Protein AF-A0A970DQZ9-F1 (afdb_monomer)

Mean predicted aligned error: 5.47 Å

Solvent-accessible surface area (backbone atoms only — not comparable to full-atom values): 7484 Å² total; per-residue (Å²): 135,88,79,75,85,84,70,97,67,66,67,92,77,39,54,77,75,46,79,58,97,60,31,39,32,28,44,76,56,88,56,33,24,37,37,43,37,78,41,47,66,62,34,51,56,51,50,51,51,47,63,50,40,65,92,44,84,49,47,68,54,78,77,46,74,56,71,38,34,38,34,27,47,38,83,67,53,44,36,38,50,65,46,53,74,76,41,80,90,42,70,71,57,50,53,44,52,52,51,47,53,52,50,41,56,74,45,62,52,90,71,79,83,68,56,48,76,75,32,26,38,29,89,87,70,47,63,57

pLDDT: mean 87.39, std 13.72, range [26.08, 96.12]

Secondary structure (DSSP, 8-state):
----------GGGS-EEEE-SSEEEEE-SSSEEEEEES-HHHHHHHHHHHHHTTT-TTSPPEEEEETTEEEEE---EEEHHHHHTTS---HHHHHHHHHHHHHHHHTT-S-----GGG-EEETTS-B-

Foldseek 3Di:
DDPDPPDPDPQVPFDWPDDDPFFTWTDPDQWKIKTFGPAQVVQVVVVVLQVLLPPPPLDWAWDDGDSGMTMTTDAAFDQQVVVVVPDPDDPVNVVLLVVSLVSCVNSPPPDSVPDSRVWGQHPVRHID

Structure (mmCIF, N/CA/C/O backbone):
data_AF-A0A970DQZ9-F1
#
_entry.id   AF-A0A970DQZ9-F1
#
loop_
_atom_site.group_PDB
_atom_site.id
_atom_site.type_symbol
_atom_site.label_atom_id
_atom_site.label_alt_id
_atom_site.label_comp_id
_atom_site.label_asym_id
_atom_site.label_entity_id
_atom_site.label_seq_id
_atom_site.pdbx_PDB_ins_code
_atom_site.Cartn_x
_atom_site.Cartn_y
_atom_site.Cartn_z
_atom_site.occupancy
_atom_site.B_iso_or_equiv
_atom_site.auth_seq_id
_atom_site.auth_comp_id
_atom_site.auth_asym_id
_atom_site.auth_atom_id
_atom_site.pdbx_PDB_model_num
ATOM 1 N N . MET A 1 1 ? 27.055 -10.893 0.285 1.00 30.59 1 MET A N 1
ATOM 2 C CA . MET A 1 1 ? 26.459 -9.967 -0.701 1.00 30.59 1 MET A CA 1
ATOM 3 C C . MET A 1 1 ? 25.494 -10.775 -1.555 1.00 30.59 1 MET A C 1
ATOM 5 O O . MET A 1 1 ? 25.922 -11.435 -2.490 1.00 30.59 1 MET A O 1
ATOM 9 N N . ILE A 1 2 ? 24.229 -10.863 -1.138 1.00 26.08 2 ILE A N 1
ATOM 10 C CA . ILE A 1 2 ? 23.233 -11.701 -1.816 1.00 26.08 2 ILE A CA 1
ATOM 11 C C . ILE A 1 2 ? 22.656 -10.872 -2.962 1.00 26.08 2 ILE A C 1
ATOM 13 O O . ILE A 1 2 ? 21.741 -10.078 -2.768 1.00 26.08 2 ILE A O 1
ATOM 17 N N . ILE A 1 3 ? 23.228 -11.026 -4.153 1.00 27.88 3 ILE A N 1
ATOM 18 C CA . ILE A 1 3 ? 22.581 -10.586 -5.387 1.00 27.88 3 ILE A CA 1
ATOM 19 C C . ILE A 1 3 ? 21.567 -11.682 -5.715 1.00 27.88 3 ILE A C 1
ATOM 21 O O . ILE A 1 3 ? 21.904 -12.697 -6.321 1.00 27.88 3 ILE A O 1
ATOM 25 N N . ILE A 1 4 ? 20.340 -11.527 -5.213 1.00 41.00 4 ILE A N 1
ATOM 26 C CA . ILE A 1 4 ? 19.217 -12.365 -5.636 1.00 41.00 4 ILE A CA 1
ATOM 27 C C . ILE A 1 4 ? 19.025 -12.086 -7.129 1.00 41.00 4 ILE A C 1
ATOM 29 O O . ILE A 1 4 ? 18.978 -10.935 -7.551 1.00 41.00 4 ILE A O 1
ATOM 33 N N . ASN A 1 5 ? 18.971 -13.139 -7.934 1.00 41.00 5 ASN A N 1
ATOM 34 C CA . ASN A 1 5 ? 18.615 -13.094 -9.346 1.00 41.00 5 ASN A CA 1
ATOM 35 C C . ASN A 1 5 ? 17.086 -12.901 -9.411 1.00 41.00 5 ASN A C 1
ATOM 37 O O . ASN A 1 5 ? 16.331 -13.819 -9.099 1.00 41.00 5 ASN A O 1
ATOM 41 N N . ILE A 1 6 ? 16.611 -11.688 -9.693 1.00 50.47 6 ILE A N 1
ATOM 42 C CA . ILE A 1 6 ? 15.198 -11.279 -9.549 1.00 50.47 6 ILE A CA 1
ATOM 43 C C . ILE A 1 6 ? 14.720 -10.975 -10.979 1.00 50.47 6 ILE A C 1
ATOM 45 O O . ILE A 1 6 ? 15.122 -9.979 -11.564 1.00 50.47 6 ILE A O 1
ATOM 49 N N . THR A 1 7 ? 13.939 -11.794 -11.678 1.00 56.97 7 THR A N 1
ATOM 50 C CA . THR A 1 7 ? 12.834 -12.646 -11.247 1.00 56.97 7 THR A CA 1
ATOM 51 C C . THR A 1 7 ? 12.602 -13.711 -12.326 1.00 56.97 7 THR A C 1
ATOM 53 O O . THR A 1 7 ? 12.331 -13.373 -13.473 1.00 56.97 7 THR A O 1
ATOM 56 N N . GLY A 1 8 ? 12.643 -15.000 -11.995 1.00 65.69 8 GLY A N 1
ATOM 57 C CA . GLY A 1 8 ? 12.099 -16.055 -12.868 1.00 65.69 8 GLY A CA 1
ATOM 58 C C . GLY A 1 8 ? 10.561 -16.056 -12.902 1.00 65.69 8 GLY A C 1
ATOM 59 O O . GLY A 1 8 ? 9.957 -17.120 -12.951 1.00 65.69 8 GLY A O 1
ATOM 60 N N . LEU A 1 9 ? 9.923 -14.886 -12.760 1.00 76.19 9 LEU A N 1
ATOM 61 C CA . 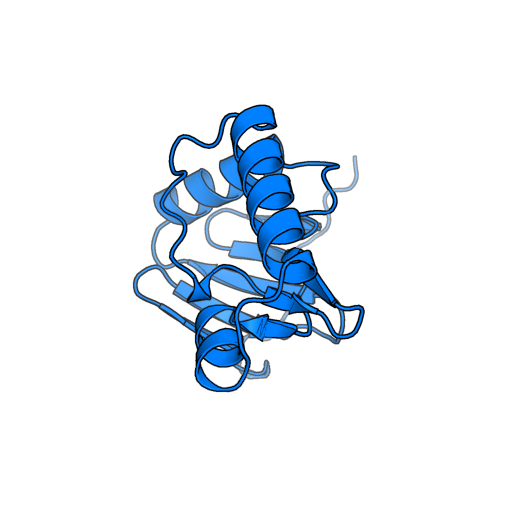LEU A 1 9 ? 8.476 -14.742 -12.611 1.00 76.19 9 LEU A CA 1
ATOM 62 C C . LEU A 1 9 ? 7.825 -14.510 -13.973 1.00 76.19 9 LEU A C 1
ATOM 64 O O . LEU A 1 9 ? 8.069 -13.503 -14.638 1.00 76.19 9 LEU A O 1
ATOM 68 N N . GLU A 1 10 ? 6.916 -15.402 -14.350 1.00 84.06 10 GLU A N 1
ATOM 69 C CA . GLU A 1 10 ? 6.052 -15.206 -15.510 1.00 84.06 10 GLU A CA 1
ATOM 70 C C . GLU A 1 10 ? 4.864 -14.309 -15.140 1.00 84.06 10 GLU A C 1
ATOM 72 O O . GLU A 1 10 ? 3.783 -14.780 -14.794 1.00 84.06 10 GLU A O 1
ATOM 77 N N . ILE A 1 11 ? 5.064 -12.988 -15.221 1.00 83.62 11 ILE A N 1
ATOM 78 C CA . ILE A 1 11 ? 4.061 -11.972 -14.843 1.00 83.62 11 ILE A CA 1
ATOM 79 C C . ILE A 1 11 ? 2.707 -12.176 -15.543 1.00 83.62 11 ILE A C 1
ATOM 81 O O . ILE A 1 11 ? 1.667 -11.870 -14.969 1.00 83.62 11 ILE A O 1
ATOM 85 N N . SER A 1 12 ? 2.697 -12.721 -16.764 1.00 82.12 12 SER A N 1
ATOM 86 C CA . SER A 1 12 ? 1.475 -13.017 -17.525 1.00 82.12 12 SER A CA 1
ATOM 87 C C . SER A 1 12 ? 0.567 -14.066 -16.876 1.00 82.12 12 SER A C 1
ATOM 89 O O . SER A 1 12 ? -0.610 -14.124 -17.224 1.00 82.12 12 SER A O 1
ATOM 91 N N . LYS A 1 13 ? 1.088 -14.879 -15.949 1.00 89.12 13 LYS A N 1
ATOM 92 C CA . LYS A 1 13 ? 0.330 -15.896 -15.205 1.00 89.12 13 LYS A CA 1
ATOM 93 C C . LYS A 1 13 ? -0.122 -15.425 -13.821 1.00 89.12 13 LYS A C 1
ATOM 95 O O . LYS A 1 13 ? -0.795 -16.177 -13.123 1.00 89.12 13 LYS A O 1
ATOM 100 N N . LEU A 1 14 ? 0.260 -14.216 -13.409 1.00 92.12 14 LEU A N 1
ATOM 101 C CA . LEU A 1 14 ? -0.059 -13.687 -12.087 1.00 92.12 14 LEU A CA 1
ATOM 102 C C . LEU A 1 14 ? -1.411 -12.966 -12.073 1.00 92.12 14 LEU A C 1
ATOM 104 O O . LEU A 1 14 ? -1.804 -12.309 -13.039 1.00 92.12 14 LEU A O 1
ATOM 108 N N . GLU A 1 15 ? -2.099 -13.042 -10.936 1.00 94.75 15 GLU A N 1
ATOM 109 C CA . GLU A 1 15 ? -3.350 -12.322 -10.697 1.00 94.75 15 GLU A CA 1
ATOM 110 C C . GLU A 1 15 ? -3.099 -10.807 -10.691 1.00 94.75 15 GLU A C 1
ATOM 112 O O . GLU A 1 15 ? -2.252 -10.309 -9.947 1.00 94.75 15 GLU A O 1
ATOM 117 N N . LEU A 1 16 ? -3.850 -10.054 -11.498 1.00 94.88 16 LEU A N 1
ATOM 118 C CA . LEU A 1 16 ? -3.819 -8.594 -11.475 1.00 94.88 16 LEU A CA 1
ATOM 119 C C . LEU A 1 16 ? -4.624 -8.073 -10.278 1.00 94.88 16 LEU A C 1
ATOM 121 O O . LEU A 1 16 ? -5.843 -8.196 -10.253 1.00 94.88 16 LEU A O 1
ATOM 125 N N . LEU A 1 17 ? -3.949 -7.408 -9.342 1.00 92.69 17 LEU A N 1
ATOM 126 C CA . LEU A 1 17 ? -4.578 -6.785 -8.173 1.00 92.69 17 LEU A CA 1
ATOM 127 C C . LEU A 1 17 ? -5.034 -5.355 -8.443 1.00 92.69 17 LEU A C 1
ATOM 129 O O . LEU A 1 17 ? -6.019 -4.891 -7.881 1.00 92.69 17 LEU A O 1
ATOM 133 N N . GLY A 1 18 ? -4.312 -4.633 -9.300 1.00 89.94 18 GLY A N 1
ATOM 134 C CA . GLY A 1 18 ? -4.631 -3.238 -9.566 1.00 89.94 18 GLY A CA 1
ATOM 135 C C . GLY A 1 18 ? -3.897 -2.661 -10.764 1.00 89.94 18 GLY A C 1
ATOM 136 O O . GLY A 1 18 ? -2.785 -3.064 -11.114 1.00 89.94 18 GLY A O 1
ATOM 137 N N . LYS A 1 19 ? -4.519 -1.668 -11.397 1.00 92.12 19 LYS A N 1
ATOM 138 C CA . LYS A 1 19 ? -3.965 -0.934 -12.536 1.00 92.12 19 LYS A CA 1
ATOM 139 C C . LYS A 1 19 ? -4.134 0.559 -12.293 1.00 92.12 19 LYS A C 1
ATOM 141 O O . LYS A 1 19 ? -5.248 1.033 -12.123 1.00 92.12 19 LYS A O 1
ATOM 146 N N . GLY A 1 20 ? -3.027 1.294 -12.337 1.00 83.12 20 GLY A N 1
ATOM 147 C CA . GLY A 1 20 ? -3.005 2.741 -12.142 1.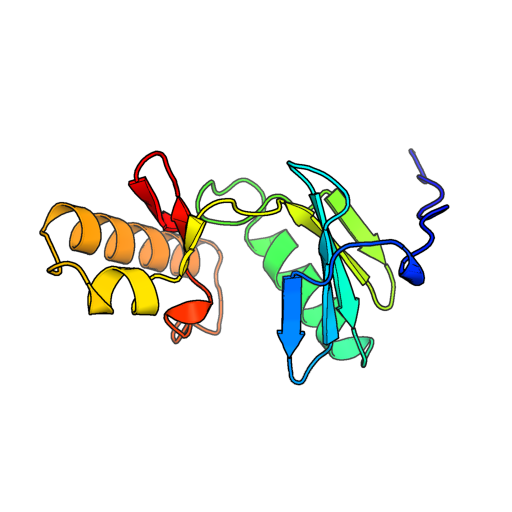00 83.12 20 GLY A CA 1
ATOM 148 C C . GLY A 1 20 ? -2.321 3.492 -13.282 1.00 83.12 20 GLY A C 1
ATOM 149 O O . GLY A 1 20 ? -1.867 2.922 -14.283 1.00 83.12 20 GLY A O 1
ATOM 150 N N . SER A 1 21 ? -2.203 4.808 -13.111 1.00 87.69 21 SER A N 1
ATOM 151 C CA . SER A 1 21 ? -1.511 5.687 -14.060 1.00 87.69 21 SER A CA 1
ATOM 152 C C . SER A 1 21 ? -0.037 5.295 -14.233 1.00 87.69 21 SER A C 1
ATOM 154 O O . SER A 1 21 ? 0.456 5.252 -15.363 1.00 87.69 21 SER A O 1
ATOM 156 N N . GLN A 1 22 ? 0.634 4.918 -13.140 1.00 90.06 22 GLN A N 1
ATOM 157 C CA . GLN A 1 22 ? 2.074 4.639 -13.093 1.00 90.06 22 GLN A CA 1
ATOM 158 C C . GLN A 1 22 ? 2.462 3.184 -13.379 1.00 90.06 22 GLN A C 1
ATOM 160 O O . GLN A 1 22 ? 3.636 2.918 -13.629 1.00 90.06 22 GLN A O 1
ATOM 165 N N . GLY A 1 23 ? 1.520 2.238 -13.372 1.00 92.62 23 GLY A N 1
ATOM 166 C CA . GLY A 1 23 ? 1.874 0.824 -13.449 1.00 92.62 23 GLY A CA 1
ATOM 167 C C . GLY A 1 23 ? 0.728 -0.140 -13.175 1.00 92.62 23 GLY A C 1
ATOM 168 O O . GLY A 1 23 ? -0.444 0.244 -13.168 1.00 92.62 23 GLY A O 1
ATOM 169 N N . ARG A 1 24 ? 1.088 -1.405 -12.965 1.00 95.50 24 ARG A N 1
ATOM 170 C CA . ARG A 1 24 ? 0.185 -2.503 -12.593 1.00 95.50 24 ARG A CA 1
ATOM 171 C C . ARG A 1 24 ? 0.761 -3.261 -11.405 1.00 95.50 24 ARG A C 1
ATOM 173 O O . ARG A 1 24 ? 1.979 -3.357 -11.297 1.00 95.50 24 ARG A O 1
ATOM 180 N N . VAL A 1 25 ? -0.102 -3.785 -10.546 1.00 95.06 25 VAL A N 1
ATOM 181 C CA . VAL A 1 25 ? 0.263 -4.593 -9.380 1.00 95.06 25 VAL A CA 1
ATOM 182 C C . VAL A 1 25 ? -0.277 -6.000 -9.579 1.00 95.06 25 VAL A C 1
ATOM 184 O O . VAL A 1 25 ? -1.458 -6.154 -9.883 1.00 95.06 25 VAL A O 1
ATOM 187 N N . TYR A 1 26 ? 0.576 -7.001 -9.395 1.00 95.69 26 TYR A N 1
ATOM 188 C CA . TYR A 1 26 ? 0.228 -8.412 -9.514 1.00 95.69 26 TYR A CA 1
ATOM 189 C C . TYR A 1 26 ? 0.539 -9.156 -8.220 1.00 95.69 26 TYR A C 1
ATOM 191 O O . TYR A 1 26 ? 1.525 -8.841 -7.548 1.00 95.69 26 TYR A O 1
ATOM 199 N N . ARG A 1 27 ? -0.277 -10.151 -7.880 1.00 95.38 27 ARG A N 1
ATOM 200 C CA . ARG A 1 27 ? -0.025 -11.038 -6.744 1.00 95.38 27 ARG A CA 1
ATOM 201 C C . ARG A 1 27 ? 1.061 -12.045 -7.104 1.00 95.38 27 ARG A C 1
ATOM 203 O O . ARG A 1 27 ? 0.978 -12.666 -8.156 1.00 95.38 27 ARG A O 1
ATOM 210 N N . ILE A 1 28 ? 2.059 -12.208 -6.239 1.00 94.81 28 ILE A N 1
ATOM 211 C CA . ILE A 1 28 ? 3.027 -13.310 -6.342 1.00 94.81 28 ILE A CA 1
ATOM 212 C C . ILE A 1 28 ? 2.518 -14.493 -5.513 1.00 94.81 28 ILE A C 1
ATOM 214 O O . ILE A 1 28 ? 2.466 -15.612 -6.010 1.00 94.81 28 ILE A O 1
ATOM 218 N N . ASP A 1 29 ? 2.122 -14.229 -4.266 1.00 93.56 29 ASP A N 1
ATOM 219 C CA . ASP A 1 29 ? 1.574 -15.199 -3.311 1.00 93.56 29 ASP A CA 1
ATOM 220 C C . ASP A 1 29 ? 0.726 -14.479 -2.233 1.00 93.56 29 ASP A C 1
ATOM 222 O O . ASP A 1 29 ? 0.277 -13.346 -2.439 1.00 93.56 29 ASP A O 1
ATOM 226 N N . SER A 1 30 ? 0.451 -15.137 -1.102 1.00 92.06 30 SER A N 1
ATOM 227 C CA . SER A 1 30 ? -0.348 -14.586 0.003 1.00 92.06 30 SER A CA 1
ATOM 228 C C . SER A 1 30 ? 0.298 -13.394 0.714 1.00 92.06 30 SER A C 1
ATOM 230 O O . SER A 1 30 ? -0.423 -12.598 1.317 1.00 92.06 30 SER A O 1
ATOM 232 N N . GLU A 1 31 ? 1.623 -13.263 0.644 1.00 93.44 31 GLU A N 1
ATOM 233 C CA . GLU A 1 31 ? 2.401 -12.257 1.375 1.00 93.44 31 GLU A CA 1
ATOM 234 C C . GLU A 1 31 ? 3.007 -11.202 0.453 1.00 93.44 31 GLU A C 1
ATOM 236 O O . GLU A 1 31 ? 3.296 -10.093 0.893 1.00 93.44 31 GLU A O 1
ATOM 241 N N . ARG A 1 32 ? 3.216 -11.511 -0.830 1.00 95.62 32 ARG A N 1
ATOM 242 C CA . ARG A 1 32 ? 4.011 -10.681 -1.741 1.00 95.62 32 ARG A CA 1
ATOM 243 C C . ARG A 1 32 ? 3.235 -10.278 -2.981 1.00 95.62 32 ARG A C 1
ATOM 245 O O . ARG A 1 32 ? 2.556 -11.081 -3.624 1.00 95.62 32 ARG A O 1
ATOM 252 N N . CYS A 1 33 ? 3.415 -9.026 -3.381 1.00 96.12 33 CYS A N 1
ATOM 253 C CA . CYS A 1 33 ? 2.974 -8.521 -4.673 1.00 96.12 33 CYS A CA 1
ATOM 254 C C . CYS A 1 33 ? 4.119 -7.810 -5.398 1.00 96.12 33 CYS A C 1
ATOM 256 O O . CYS A 1 33 ? 5.074 -7.325 -4.786 1.00 96.12 33 CYS A O 1
ATOM 258 N N . ILE A 1 34 ? 4.019 -7.753 -6.724 1.00 95.38 34 ILE A N 1
ATOM 259 C CA . ILE A 1 34 ? 4.943 -7.024 -7.589 1.00 95.38 34 ILE A CA 1
ATOM 260 C C . ILE A 1 34 ? 4.217 -5.878 -8.278 1.00 95.38 34 ILE A C 1
ATOM 262 O O . ILE A 1 34 ? 3.216 -6.077 -8.966 1.00 95.38 34 ILE A O 1
ATOM 266 N N . LYS A 1 35 ? 4.745 -4.664 -8.136 1.00 95.25 35 LYS A N 1
ATOM 267 C CA . LYS A 1 35 ? 4.327 -3.509 -8.928 1.00 95.25 35 LYS A CA 1
ATOM 268 C C . LYS A 1 35 ? 5.293 -3.325 -10.087 1.00 95.25 35 LYS A C 1
ATOM 270 O O . LYS A 1 35 ? 6.477 -3.111 -9.862 1.00 95.25 35 LYS A O 1
ATOM 275 N N . ILE A 1 36 ? 4.777 -3.382 -11.311 1.00 95.50 36 ILE A N 1
ATOM 276 C CA . ILE A 1 36 ? 5.510 -3.090 -12.546 1.00 95.50 36 ILE A CA 1
ATOM 277 C C . ILE A 1 36 ? 5.185 -1.664 -12.984 1.00 95.50 36 ILE A C 1
ATOM 279 O O . ILE A 1 36 ? 4.019 -1.321 -13.215 1.00 95.50 36 ILE A O 1
ATOM 283 N N . PHE A 1 37 ? 6.216 -0.838 -13.118 1.00 95.12 37 PHE A N 1
ATOM 284 C CA . PHE A 1 37 ? 6.112 0.582 -13.426 1.00 95.12 37 PHE A CA 1
ATOM 285 C C . PHE A 1 37 ? 6.284 0.851 -14.920 1.00 95.12 37 PHE A C 1
ATOM 287 O O . PHE A 1 37 ? 7.052 0.189 -15.611 1.00 95.12 37 PHE A O 1
ATOM 294 N N . LYS A 1 38 ? 5.595 1.881 -15.417 1.00 94.50 38 LYS A N 1
ATOM 295 C CA . LYS A 1 38 ? 5.777 2.391 -16.787 1.00 94.50 38 LYS A CA 1
ATOM 296 C C . LYS A 1 38 ? 7.016 3.279 -16.928 1.00 94.50 38 LYS A C 1
ATOM 298 O O . LYS A 1 38 ? 7.505 3.458 -18.037 1.00 94.50 38 LYS A O 1
A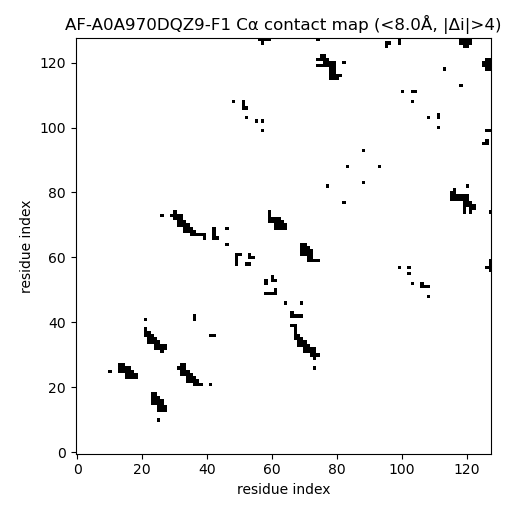TOM 303 N N . LYS A 1 39 ? 7.461 3.907 -15.833 1.00 95.31 39 LYS A N 1
ATOM 304 C CA . LYS A 1 39 ? 8.568 4.874 -15.807 1.00 95.31 39 LYS A CA 1
ATOM 305 C C . LYS A 1 39 ? 9.534 4.544 -14.672 1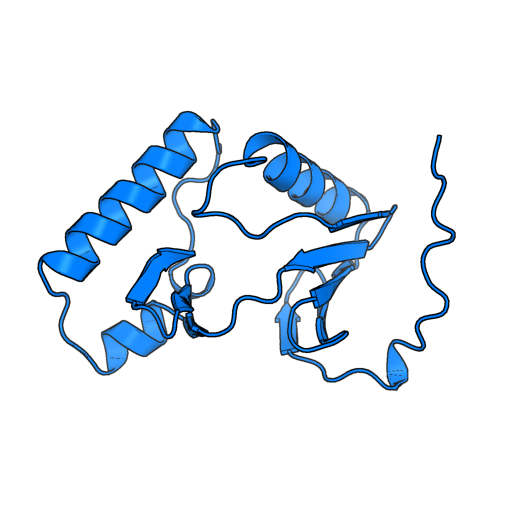.00 95.31 39 LYS A C 1
ATOM 307 O O . LYS A 1 39 ? 9.104 4.451 -13.523 1.00 95.31 39 LYS A O 1
ATOM 312 N N . HIS A 1 40 ? 10.825 4.495 -14.994 1.00 94.31 40 HIS A N 1
ATOM 313 C CA . HIS A 1 40 ? 11.906 4.282 -14.030 1.00 94.31 40 HIS A CA 1
ATOM 314 C C . HIS A 1 40 ? 11.906 5.323 -12.903 1.00 94.31 40 HIS A C 1
ATOM 316 O O . HIS A 1 40 ? 12.052 4.976 -11.738 1.00 94.31 40 HIS A O 1
ATOM 322 N N . SER A 1 41 ? 11.689 6.604 -13.227 1.00 94.12 41 SER A N 1
ATOM 323 C CA . SER A 1 41 ? 11.657 7.677 -12.224 1.00 94.12 41 SER A CA 1
ATOM 324 C C . SER A 1 41 ? 10.571 7.463 -11.168 1.00 94.12 41 SER A C 1
ATOM 326 O O . SER A 1 41 ? 10.849 7.578 -9.983 1.00 94.12 41 SER A O 1
ATOM 328 N N . ALA A 1 42 ? 9.369 7.050 -11.582 1.00 92.62 42 ALA A N 1
ATOM 329 C CA . ALA A 1 42 ? 8.285 6.738 -10.651 1.00 92.62 42 ALA A CA 1
ATOM 330 C C . ALA A 1 42 ? 8.628 5.537 -9.750 1.00 92.62 42 ALA A C 1
ATOM 332 O O . ALA A 1 42 ? 8.352 5.572 -8.555 1.00 92.62 42 ALA A O 1
ATOM 333 N N . CYS A 1 43 ? 9.264 4.499 -10.308 1.00 94.31 43 CYS A N 1
ATOM 334 C CA . CYS A 1 43 ? 9.742 3.346 -9.539 1.00 94.31 43 CYS A CA 1
ATOM 335 C C . CYS A 1 43 ? 10.794 3.758 -8.501 1.00 94.31 43 CYS A C 1
ATOM 337 O O . CYS A 1 43 ? 10.744 3.338 -7.346 1.00 94.31 43 CYS A O 1
ATOM 339 N N . TYR A 1 44 ? 11.732 4.612 -8.903 1.00 93.31 44 TYR A N 1
ATOM 340 C CA . TYR A 1 44 ? 12.798 5.117 -8.048 1.00 93.31 44 TYR A CA 1
ATOM 341 C C . TYR A 1 44 ? 12.269 5.989 -6.901 1.00 93.31 44 TYR A C 1
ATOM 343 O O . TYR A 1 44 ? 12.676 5.799 -5.753 1.00 93.31 44 TYR A O 1
ATOM 351 N N . ASP A 1 45 ? 11.329 6.895 -7.181 1.00 90.44 45 ASP A N 1
ATOM 352 C CA . ASP A 1 45 ? 10.708 7.746 -6.160 1.00 90.44 45 ASP A CA 1
ATOM 353 C C . ASP A 1 45 ? 9.924 6.916 -5.130 1.00 90.44 45 ASP A C 1
ATOM 355 O O . ASP A 1 45 ? 10.043 7.148 -3.925 1.00 90.44 45 ASP A O 1
ATOM 359 N N . GLU A 1 46 ? 9.181 5.899 -5.576 1.00 90.56 46 GLU A N 1
ATOM 360 C CA . GLU A 1 46 ? 8.448 4.999 -4.677 1.00 90.56 46 GLU A CA 1
ATOM 361 C C . GLU A 1 46 ? 9.393 4.096 -3.872 1.00 90.56 46 GLU A C 1
ATOM 363 O O . GLU A 1 46 ? 9.198 3.901 -2.676 1.00 90.56 46 GLU A O 1
ATOM 368 N N . THR A 1 47 ? 10.479 3.619 -4.482 1.00 92.06 47 THR A N 1
ATOM 369 C CA . THR A 1 47 ? 11.519 2.852 -3.779 1.00 92.06 47 THR A CA 1
ATOM 370 C C . THR A 1 47 ? 12.158 3.682 -2.659 1.00 92.06 47 THR A C 1
ATOM 372 O O . THR A 1 47 ? 12.346 3.184 -1.550 1.00 92.06 47 THR A O 1
ATOM 375 N N . LYS A 1 48 ? 12.445 4.970 -2.899 1.00 90.81 48 LYS A N 1
ATOM 376 C CA . LYS A 1 48 ? 12.931 5.887 -1.852 1.00 90.81 48 LYS A CA 1
ATOM 377 C C . LYS A 1 48 ? 11.940 6.034 -0.706 1.00 90.81 48 LYS A C 1
ATOM 379 O O . LYS A 1 48 ? 12.359 6.048 0.447 1.00 90.81 48 LYS A O 1
ATOM 384 N N . ALA A 1 49 ? 10.651 6.146 -1.020 1.00 87.56 49 ALA A N 1
ATOM 385 C CA . ALA A 1 49 ? 9.598 6.222 -0.016 1.00 87.56 49 ALA A CA 1
ATOM 386 C C . ALA A 1 49 ? 9.594 4.978 0.888 1.00 87.56 49 ALA A C 1
ATOM 388 O O . ALA A 1 49 ? 9.593 5.118 2.109 1.00 87.56 49 ALA A O 1
ATOM 389 N N . PHE A 1 50 ? 9.718 3.780 0.305 1.00 89.56 50 PHE A N 1
ATOM 390 C CA . PHE A 1 50 ? 9.868 2.538 1.072 1.00 89.56 50 PHE A CA 1
ATOM 391 C C . PHE A 1 50 ? 11.116 2.526 1.961 1.00 89.56 50 PHE A C 1
ATOM 393 O O . PHE A 1 50 ? 11.032 2.115 3.114 1.00 89.56 50 PHE A O 1
ATOM 400 N N . PHE A 1 51 ? 12.262 3.005 1.468 1.00 89.00 51 PHE A N 1
ATOM 401 C CA . PHE A 1 51 ? 13.478 3.077 2.285 1.00 89.00 51 PHE A CA 1
ATOM 402 C C . PHE A 1 51 ? 13.358 4.050 3.462 1.00 89.00 51 PHE A C 1
ATOM 404 O O . PHE A 1 51 ? 13.906 3.773 4.526 1.00 89.00 51 PHE A O 1
ATOM 411 N N . MET A 1 52 ? 12.640 5.166 3.303 1.00 87.38 52 MET A N 1
ATOM 412 C CA . MET A 1 52 ? 12.379 6.095 4.411 1.00 87.38 52 MET A CA 1
ATOM 413 C C . MET A 1 52 ? 11.450 5.487 5.468 1.00 87.38 52 MET A C 1
ATOM 415 O O . MET A 1 52 ? 11.611 5.776 6.649 1.00 87.38 52 MET A O 1
ATOM 419 N N . ALA A 1 53 ? 10.513 4.638 5.044 1.00 87.12 53 ALA A N 1
ATOM 420 C CA . ALA A 1 53 ? 9.549 3.950 5.900 1.00 87.12 53 ALA A CA 1
ATOM 421 C C . ALA A 1 53 ? 10.066 2.644 6.534 1.00 87.12 53 ALA A C 1
ATOM 423 O O . ALA A 1 53 ? 9.317 1.957 7.230 1.00 87.12 53 A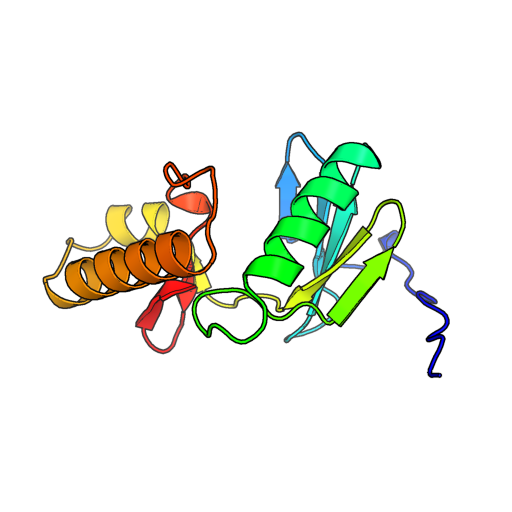LA A O 1
ATOM 424 N N . LEU A 1 54 ? 11.318 2.258 6.272 1.00 85.56 54 LEU A N 1
ATOM 425 C CA . LEU A 1 54 ? 11.834 0.953 6.666 1.00 85.56 54 LEU A CA 1
ATOM 426 C C . LEU A 1 54 ? 11.767 0.760 8.191 1.00 85.56 54 LEU A C 1
ATOM 428 O O . LEU A 1 54 ? 12.359 1.524 8.951 1.00 85.56 54 LEU A O 1
ATOM 432 N N . GLY A 1 55 ? 11.088 -0.305 8.621 1.00 84.12 55 GLY A N 1
ATOM 433 C CA . GLY A 1 55 ? 10.967 -0.686 10.031 1.00 84.12 55 GLY A CA 1
ATOM 434 C C . GLY A 1 55 ? 9.761 -0.096 10.769 1.00 84.12 55 GLY A C 1
ATOM 435 O O . GLY A 1 55 ? 9.601 -0.389 11.951 1.00 84.12 55 GLY A O 1
ATOM 436 N N . ASP A 1 56 ? 8.909 0.691 10.108 1.00 90.50 56 ASP A N 1
ATOM 437 C CA . ASP A 1 56 ? 7.642 1.158 10.678 1.00 90.50 56 ASP A CA 1
ATOM 438 C C . ASP A 1 56 ? 6.484 0.241 10.242 1.00 90.50 56 ASP A C 1
ATOM 440 O O . ASP A 1 56 ? 6.318 -0.051 9.056 1.00 90.50 56 ASP A O 1
ATOM 444 N N . GLU A 1 57 ? 5.694 -0.249 11.202 1.00 90.75 57 GLU A N 1
ATOM 445 C CA . GLU A 1 57 ? 4.653 -1.259 10.956 1.00 90.75 57 GLU A CA 1
ATOM 446 C C . GLU A 1 57 ? 3.491 -0.751 10.092 1.00 90.75 57 GLU A C 1
ATOM 448 O O . GLU A 1 57 ? 2.776 -1.549 9.477 1.00 90.75 57 GLU A O 1
ATOM 453 N N . HIS A 1 58 ? 3.316 0.569 10.012 1.00 92.00 58 HIS A N 1
ATOM 454 C CA . HIS A 1 58 ? 2.268 1.186 9.208 1.00 92.00 58 HIS A CA 1
ATOM 455 C C . HIS A 1 58 ? 2.540 1.099 7.708 1.00 92.00 58 HIS A C 1
ATOM 457 O O . HIS A 1 58 ? 1.644 1.377 6.922 1.00 92.00 58 HIS A O 1
ATOM 463 N N . PHE A 1 59 ? 3.755 0.738 7.292 1.00 90.81 59 PHE A N 1
ATOM 464 C CA . PHE A 1 59 ? 4.114 0.663 5.883 1.00 90.81 59 PHE A CA 1
ATOM 465 C C . PHE A 1 59 ? 4.353 -0.789 5.455 1.00 90.81 59 PHE A C 1
ATOM 467 O O . PHE A 1 59 ? 4.790 -1.614 6.264 1.00 90.81 59 PHE A O 1
ATOM 474 N N . PRO A 1 60 ? 4.083 -1.139 4.185 1.00 92.00 60 PRO A N 1
ATOM 475 C CA . PRO A 1 60 ? 4.369 -2.475 3.678 1.00 92.00 60 PRO A CA 1
ATOM 476 C C . 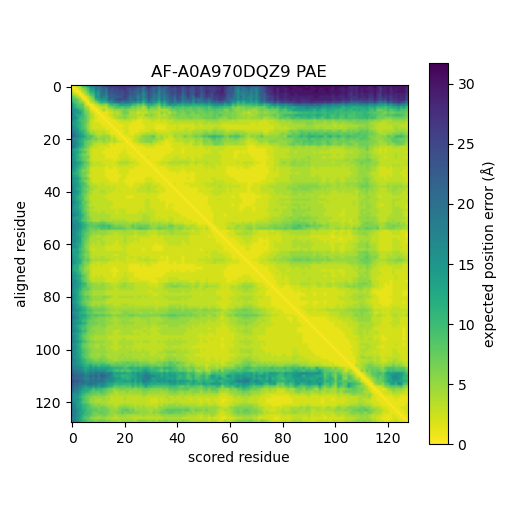PRO A 1 60 ? 5.876 -2.762 3.680 1.00 92.00 60 PRO A C 1
ATOM 478 O O . PRO A 1 60 ? 6.685 -1.896 3.335 1.00 92.00 60 PRO A O 1
ATOM 481 N N . GLN A 1 61 ? 6.265 -3.999 3.986 1.00 92.12 61 GLN A N 1
ATOM 482 C CA . GLN A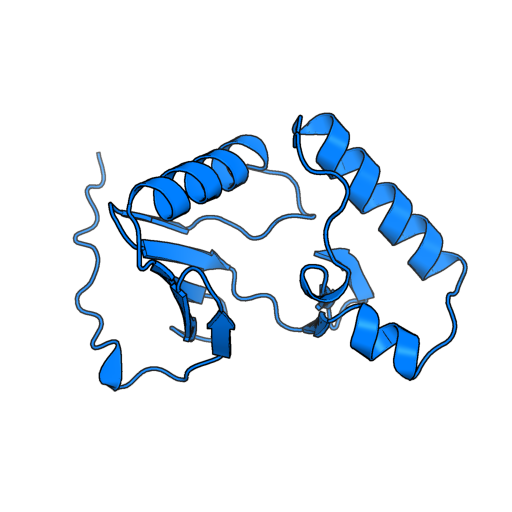 1 61 ? 7.668 -4.402 3.893 1.00 92.12 61 GLN A CA 1
ATOM 483 C C . GLN A 1 61 ? 8.165 -4.375 2.436 1.00 92.12 61 GLN A C 1
ATOM 485 O O . GLN A 1 61 ? 7.506 -4.882 1.526 1.00 92.12 61 GLN A O 1
ATOM 490 N N . LEU A 1 62 ? 9.360 -3.823 2.205 1.00 93.25 62 LEU A N 1
ATOM 491 C CA . LEU A 1 62 ? 10.056 -3.900 0.919 1.00 93.25 62 LEU A CA 1
ATOM 492 C C . LEU A 1 62 ? 10.908 -5.176 0.863 1.00 93.25 62 LEU A C 1
ATOM 494 O O . LEU A 1 62 ? 11.830 -5.330 1.661 1.00 93.25 62 LEU A O 1
ATOM 498 N N . TYR A 1 63 ? 10.644 -6.064 -0.099 1.00 93.25 63 TYR A N 1
ATOM 499 C CA . TYR A 1 63 ? 11.452 -7.276 -0.305 1.00 93.25 63 TYR A CA 1
ATOM 500 C C . TYR A 1 63 ? 12.531 -7.082 -1.370 1.00 93.25 63 TYR A C 1
ATOM 502 O O . TYR A 1 63 ? 13.635 -7.607 -1.247 1.00 93.25 63 TYR A O 1
ATOM 510 N N . SER A 1 64 ? 12.212 -6.360 -2.446 1.00 92.38 64 SER A N 1
ATOM 511 C CA . SER A 1 64 ? 13.135 -6.119 -3.554 1.00 92.38 64 SER A CA 1
ATOM 512 C C . SER A 1 64 ? 12.686 -4.932 -4.405 1.00 92.38 64 SER A C 1
ATOM 514 O O . SER A 1 64 ? 11.493 -4.667 -4.536 1.00 92.38 64 SER A O 1
ATOM 516 N N . ALA A 1 65 ? 13.639 -4.241 -5.026 1.00 93.00 65 ALA A N 1
ATOM 517 C CA . ALA A 1 65 ? 13.377 -3.226 -6.035 1.00 93.00 65 ALA A CA 1
ATOM 518 C C . ALA A 1 65 ? 14.384 -3.351 -7.184 1.00 93.00 65 ALA A C 1
ATOM 520 O O . ALA A 1 65 ? 15.571 -3.597 -6.964 1.00 93.00 65 ALA A O 1
ATOM 521 N N . GLY A 1 66 ? 13.900 -3.151 -8.405 1.00 92.12 66 GLY A N 1
ATOM 522 C CA . GLY A 1 66 ? 14.710 -3.037 -9.611 1.00 92.12 66 GLY A CA 1
ATOM 523 C C . GLY A 1 66 ? 14.359 -1.775 -10.402 1.00 92.12 66 GLY A C 1
ATOM 524 O O . GLY A 1 66 ? 13.576 -0.948 -9.939 1.00 92.12 66 GLY A O 1
ATOM 525 N N . PRO A 1 67 ? 14.891 -1.620 -11.627 1.00 91.06 67 PRO A N 1
ATOM 526 C CA . PRO A 1 67 ? 14.729 -0.388 -12.405 1.00 91.06 67 PRO A CA 1
ATOM 527 C C . PRO A 1 67 ? 13.263 -0.005 -12.689 1.00 91.06 67 PRO A C 1
ATOM 529 O O . PRO A 1 67 ? 12.919 1.171 -12.730 1.00 91.06 67 PRO A O 1
ATOM 532 N N . ASN A 1 68 ? 12.379 -0.987 -12.891 1.00 94.69 68 ASN A N 1
ATOM 533 C CA . ASN A 1 68 ? 10.965 -0.750 -13.217 1.00 94.69 68 ASN A CA 1
ATOM 534 C C . ASN A 1 68 ? 10.007 -1.641 -12.413 1.00 94.69 68 ASN A C 1
ATOM 536 O O . ASN A 1 68 ? 8.862 -1.840 -12.827 1.00 94.69 68 ASN A O 1
ATOM 540 N N . TYR A 1 69 ? 10.456 -2.208 -11.294 1.00 95.00 69 TYR A N 1
ATOM 541 C CA . TYR A 1 69 ? 9.586 -3.004 -10.437 1.00 95.00 69 TYR A CA 1
ATOM 542 C C . TYR A 1 69 ? 9.929 -2.871 -8.958 1.00 95.00 69 TYR A C 1
ATOM 544 O O . TYR A 1 69 ? 11.077 -2.633 -8.589 1.00 95.00 69 TYR A O 1
ATOM 552 N N . ILE A 1 70 ? 8.921 -3.105 -8.121 1.00 95.25 70 ILE A N 1
ATOM 553 C CA . ILE A 1 70 ? 9.058 -3.264 -6.673 1.00 95.25 70 ILE A CA 1
ATOM 554 C C . ILE A 1 70 ? 8.319 -4.536 -6.264 1.00 95.25 70 ILE A C 1
ATOM 556 O O . ILE A 1 70 ? 7.157 -4.708 -6.633 1.00 95.25 70 ILE A O 1
ATOM 560 N N . ILE A 1 71 ? 8.979 -5.403 -5.496 1.00 95.56 71 ILE A N 1
ATOM 561 C CA . ILE A 1 71 ? 8.359 -6.513 -4.771 1.00 95.56 71 ILE A CA 1
ATOM 562 C C . ILE A 1 71 ? 8.232 -6.097 -3.311 1.00 95.56 71 ILE A C 1
ATOM 564 O O . ILE A 1 71 ? 9.227 -5.788 -2.649 1.00 95.56 71 ILE A O 1
ATOM 568 N N . ARG A 1 72 ?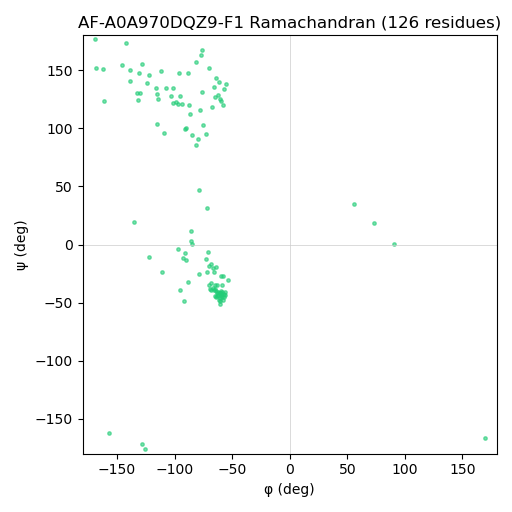 7.003 -6.106 -2.810 1.00 94.88 72 ARG A N 1
ATOM 569 C CA . ARG A 1 72 ? 6.666 -5.667 -1.458 1.00 94.88 72 ARG A CA 1
ATOM 570 C C . ARG A 1 72 ? 5.588 -6.546 -0.851 1.00 94.88 72 ARG A C 1
ATOM 572 O O . ARG A 1 72 ? 4.997 -7.381 -1.537 1.00 94.88 72 ARG A O 1
ATOM 579 N N . GLU A 1 73 ? 5.321 -6.312 0.419 1.00 94.81 73 GLU A N 1
ATOM 580 C CA . GLU A 1 73 ? 4.215 -6.925 1.129 1.00 94.81 73 GLU A CA 1
ATOM 581 C C . GLU A 1 73 ? 2.875 -6.631 0.445 1.00 94.81 73 GLU A C 1
ATOM 583 O O . GLU A 1 73 ? 2.571 -5.498 0.038 1.00 94.81 73 GLU A O 1
ATOM 588 N N . CYS A 1 74 ? 2.086 -7.688 0.295 1.00 94.62 74 CYS A N 1
ATOM 589 C CA . CYS A 1 74 ? 0.724 -7.657 -0.187 1.00 94.62 74 CYS A CA 1
ATOM 590 C C . CYS A 1 74 ? -0.215 -7.507 1.009 1.00 94.62 74 CYS A C 1
ATOM 592 O O . CYS A 1 74 ? -0.529 -8.478 1.689 1.00 94.62 74 CYS A O 1
ATOM 594 N N . ILE A 1 75 ? -0.670 -6.279 1.255 1.00 93.38 75 ILE A N 1
ATOM 595 C CA . ILE A 1 75 ? -1.591 -5.998 2.355 1.00 93.38 75 ILE A CA 1
ATOM 596 C C . ILE A 1 75 ? -2.944 -6.652 2.068 1.00 93.38 75 ILE A C 1
ATOM 598 O O . ILE A 1 75 ? -3.612 -6.328 1.085 1.00 93.38 75 ILE A O 1
ATOM 602 N N . ASN A 1 76 ? -3.339 -7.577 2.940 1.00 91.38 76 ASN A N 1
ATOM 603 C CA . ASN A 1 76 ? -4.650 -8.208 2.910 1.00 91.38 76 ASN A CA 1
ATOM 604 C C . ASN A 1 76 ? -5.603 -7.366 3.769 1.00 91.38 76 ASN A C 1
ATOM 606 O O . ASN A 1 76 ? -5.574 -7.418 4.997 1.00 91.38 76 ASN A O 1
ATOM 610 N N . GLY A 1 77 ? -6.413 -6.536 3.115 1.00 92.75 77 GLY A N 1
ATOM 611 C CA . GLY A 1 77 ? -7.314 -5.608 3.789 1.00 92.75 77 GLY A CA 1
ATOM 612 C C . GLY A 1 77 ? -8.312 -4.956 2.840 1.00 92.75 77 GLY A C 1
ATOM 613 O O . GLY A 1 77 ? -8.287 -5.180 1.628 1.00 92.75 77 GLY A O 1
ATOM 614 N N . ILE A 1 78 ? -9.199 -4.144 3.406 1.00 94.12 78 ILE A N 1
ATOM 615 C CA . ILE A 1 78 ? -10.172 -3.337 2.664 1.00 94.12 78 ILE A CA 1
ATOM 616 C C . ILE A 1 78 ? -9.650 -1.902 2.609 1.00 94.12 78 ILE A C 1
ATOM 618 O O . ILE A 1 78 ? -9.215 -1.372 3.626 1.00 94.12 78 ILE A O 1
ATOM 622 N N . GLU A 1 79 ? -9.704 -1.267 1.441 1.00 94.19 79 GLU A N 1
ATOM 623 C CA . GLU A 1 79 ? -9.368 0.155 1.284 1.00 94.19 79 GLU A CA 1
ATOM 624 C C . GLU A 1 79 ? -10.209 1.023 2.242 1.00 94.19 79 GLU A C 1
ATOM 626 O O . GLU A 1 79 ? -11.405 0.774 2.436 1.00 94.19 79 GLU A O 1
ATOM 631 N N . LEU A 1 80 ? -9.592 2.021 2.879 1.00 94.31 80 LEU A N 1
ATOM 632 C CA . LEU A 1 80 ? -10.210 2.789 3.964 1.00 94.31 80 LEU A CA 1
ATOM 633 C C . LEU A 1 80 ? -11.448 3.573 3.502 1.00 94.31 80 LEU A C 1
ATOM 635 O O . LEU A 1 80 ? -12.421 3.668 4.246 1.00 94.31 80 LEU A O 1
ATOM 639 N N . ASP A 1 81 ? -11.462 4.082 2.271 1.00 93.75 81 ASP A N 1
ATOM 640 C CA . ASP A 1 81 ? -12.644 4.719 1.675 1.00 93.75 81 ASP A CA 1
ATOM 641 C C . ASP A 1 81 ? -13.813 3.735 1.528 1.00 93.75 81 ASP A C 1
ATOM 643 O O . ASP A 1 81 ? -14.944 4.039 1.915 1.00 93.75 81 ASP A O 1
ATOM 647 N N . ARG A 1 82 ? -13.546 2.517 1.047 1.00 94.75 82 ARG A N 1
ATOM 648 C CA . ARG A 1 82 ? -14.552 1.454 0.957 1.00 94.75 82 ARG A CA 1
ATOM 649 C C . ARG A 1 82 ? -15.015 1.010 2.340 1.00 94.75 82 ARG A C 1
ATOM 651 O O . ARG A 1 82 ? -16.209 0.759 2.513 1.00 94.75 82 ARG A O 1
ATOM 658 N N . TYR A 1 83 ? -14.116 0.922 3.315 1.00 95.69 83 TYR A N 1
ATOM 659 C CA . TYR A 1 83 ? -14.477 0.610 4.694 1.00 95.69 83 TYR A CA 1
ATOM 660 C C . TYR A 1 83 ? -15.434 1.667 5.266 1.00 95.69 83 TYR A C 1
ATOM 662 O O . TYR A 1 83 ? -16.516 1.311 5.734 1.00 95.69 83 TYR A O 1
ATOM 670 N N . LEU A 1 84 ? -15.087 2.952 5.154 1.00 95.06 84 LEU A N 1
ATOM 671 C CA . LEU A 1 84 ? -15.891 4.073 5.659 1.00 95.06 84 LEU A CA 1
ATOM 672 C C . LEU A 1 84 ? -17.183 4.302 4.859 1.00 95.06 84 LEU A C 1
ATOM 674 O O . LEU A 1 84 ? -18.126 4.893 5.370 1.00 95.06 84 LEU A O 1
ATOM 678 N N . SER A 1 85 ? -17.281 3.782 3.632 1.00 95.56 85 SER A N 1
ATOM 679 C CA . SER A 1 85 ? -18.546 3.785 2.880 1.00 95.56 85 SER A CA 1
ATOM 680 C C . SER A 1 85 ? -19.614 2.854 3.477 1.00 95.56 85 SER A C 1
ATOM 682 O O . SER A 1 85 ? -20.788 2.967 3.132 1.00 95.56 85 SER A O 1
ATOM 684 N N . ARG A 1 86 ? -19.212 1.912 4.344 1.00 95.94 86 ARG A N 1
ATOM 685 C CA . ARG A 1 86 ? -20.079 0.875 4.936 1.00 95.94 86 ARG A CA 1
ATOM 686 C C . ARG A 1 86 ? -20.105 0.894 6.462 1.00 95.94 86 ARG A C 1
ATOM 688 O O . ARG A 1 86 ? -20.905 0.175 7.049 1.00 95.94 86 ARG A O 1
ATOM 695 N N . ASN A 1 87 ? -19.214 1.655 7.090 1.00 94.56 87 ASN A N 1
ATOM 696 C CA . ASN A 1 87 ? -19.016 1.681 8.533 1.00 94.56 87 ASN A CA 1
ATOM 697 C C . ASN A 1 87 ? -18.808 3.121 8.995 1.00 94.56 87 ASN A C 1
ATOM 699 O O . ASN A 1 87 ? -18.234 3.935 8.273 1.00 94.56 87 ASN A O 1
ATOM 703 N N . GLU A 1 88 ? -19.215 3.417 10.223 1.00 94.31 88 GLU A N 1
ATOM 704 C CA . GLU A 1 88 ? -18.980 4.723 10.828 1.00 94.31 88 GLU A CA 1
ATOM 705 C C . GLU A 1 88 ? -17.498 4.938 11.164 1.00 94.31 88 GLU A C 1
ATOM 707 O O . GLU A 1 88 ? -16.749 4.001 11.468 1.00 94.31 88 GLU A O 1
ATOM 712 N N . LEU A 1 89 ? -17.079 6.206 11.157 1.00 94.69 89 LEU A N 1
ATOM 713 C CA . LEU A 1 89 ? -15.776 6.604 11.672 1.00 94.69 89 LEU A CA 1
ATOM 714 C C . LEU A 1 89 ? -15.795 6.528 13.204 1.00 94.69 89 LEU A C 1
ATOM 716 O O . LEU A 1 89 ? -16.209 7.459 13.890 1.00 94.69 89 LEU A O 1
ATOM 720 N N . THR A 1 90 ? -15.340 5.402 13.745 1.00 95.25 90 THR A N 1
ATOM 721 C CA . THR A 1 90 ? -15.239 5.210 15.195 1.00 95.25 90 THR A CA 1
ATOM 722 C C . THR A 1 90 ? -14.027 5.936 15.780 1.00 95.25 90 THR A C 1
ATOM 724 O O . THR A 1 90 ? -13.068 6.263 15.071 1.00 95.25 90 THR A O 1
ATOM 727 N N . MET A 1 91 ? -14.024 6.126 17.104 1.00 95.94 91 MET A N 1
ATOM 728 C CA . MET A 1 91 ? -12.863 6.671 17.820 1.00 95.94 91 MET A CA 1
ATOM 729 C C . MET A 1 91 ? -11.602 5.835 17.558 1.00 95.94 91 MET A C 1
ATOM 731 O O . MET A 1 91 ? -10.563 6.383 17.212 1.00 95.94 91 MET A O 1
ATOM 735 N N . SER A 1 92 ? -11.718 4.502 17.594 1.00 94.00 92 SER A N 1
ATOM 736 C CA . SER A 1 92 ? -10.585 3.600 17.345 1.00 94.00 92 SER A CA 1
ATOM 737 C C . SER A 1 92 ? -10.000 3.744 15.935 1.00 94.00 92 SER A C 1
ATOM 739 O O . SER A 1 92 ? -8.781 3.724 15.767 1.00 94.00 92 SER A O 1
ATOM 741 N N . ILE A 1 93 ? -10.840 3.895 14.903 1.00 94.12 93 ILE A N 1
ATOM 742 C CA . ILE A 1 93 ? -10.347 4.138 13.538 1.00 94.12 93 ILE A CA 1
ATOM 743 C C . ILE A 1 93 ? -9.702 5.523 13.446 1.00 94.12 93 ILE A C 1
ATOM 745 O O . ILE A 1 93 ? -8.644 5.657 12.837 1.00 94.12 93 ILE A O 1
ATOM 749 N N . SER A 1 94 ? -10.284 6.528 14.099 1.00 94.56 94 SER A N 1
ATOM 750 C CA . SER A 1 94 ? -9.746 7.893 14.131 1.00 94.56 94 SER A CA 1
ATOM 751 C C . SER A 1 94 ? -8.348 7.942 14.755 1.00 94.56 94 SER A C 1
ATOM 753 O O . SER A 1 94 ? -7.433 8.519 14.171 1.00 94.56 94 SER A O 1
ATOM 755 N N . GLU A 1 95 ? -8.148 7.268 15.889 1.00 95.50 95 GLU A N 1
ATOM 756 C CA . GLU A 1 95 ? -6.844 7.141 16.554 1.00 95.50 95 GLU A CA 1
ATOM 757 C C . GLU A 1 95 ? -5.802 6.466 15.655 1.00 95.50 95 GLU A C 1
ATOM 759 O O . GLU A 1 95 ? -4.669 6.937 15.556 1.00 95.50 95 GLU A O 1
ATOM 764 N N . LYS A 1 96 ? -6.184 5.400 14.941 1.00 94.69 96 LYS A N 1
ATOM 765 C CA . LYS A 1 96 ? -5.285 4.709 14.002 1.00 94.69 96 LYS A CA 1
ATOM 766 C C . LYS A 1 96 ? -4.926 5.579 12.801 1.00 94.69 96 LYS A C 1
ATOM 768 O O . LYS A 1 96 ? -3.782 5.541 12.357 1.00 94.69 96 LYS A O 1
ATOM 773 N N . ILE A 1 97 ? -5.870 6.372 12.285 1.00 92.69 97 ILE A N 1
ATOM 774 C CA . ILE A 1 97 ? -5.589 7.341 11.216 1.00 92.69 97 ILE A CA 1
ATOM 775 C C . ILE A 1 97 ? -4.563 8.354 11.725 1.00 92.69 97 ILE A C 1
ATOM 777 O O . ILE A 1 97 ? -3.557 8.585 11.063 1.00 92.69 97 ILE A O 1
ATOM 781 N N . ILE A 1 98 ? -4.756 8.911 12.922 1.00 92.38 98 ILE A N 1
ATOM 782 C CA . ILE A 1 98 ? -3.788 9.843 13.516 1.00 92.38 98 ILE A CA 1
ATOM 783 C C . ILE A 1 98 ? -2.410 9.178 13.651 1.00 92.38 98 ILE A C 1
ATOM 785 O O . ILE A 1 98 ? -1.417 9.754 13.208 1.00 92.38 98 ILE A O 1
ATOM 789 N N . GLY A 1 99 ? -2.347 7.951 14.179 1.00 92.88 99 GLY A N 1
ATOM 790 C CA . GLY A 1 99 ? -1.103 7.185 14.314 1.00 92.88 99 GLY A CA 1
ATOM 791 C C . GLY A 1 99 ? -0.367 6.984 12.985 1.00 92.88 99 GLY A C 1
ATOM 792 O O . GLY A 1 99 ? 0.833 7.248 12.903 1.00 92.88 99 GLY A O 1
ATOM 793 N N . LEU A 1 100 ? -1.094 6.624 11.923 1.00 91.88 100 LEU A N 1
ATOM 794 C CA . LEU A 1 100 ? -0.547 6.488 10.572 1.00 91.88 100 LEU A CA 1
ATOM 795 C C . LEU A 1 100 ? 0.066 7.803 10.064 1.00 91.88 100 LEU A C 1
ATOM 797 O O . LEU A 1 100 ? 1.164 7.813 9.505 1.00 91.88 100 LEU A O 1
ATOM 801 N N . TYR A 1 101 ? -0.616 8.930 10.267 1.00 89.50 101 TYR A N 1
ATOM 802 C CA . TYR A 1 101 ? -0.117 10.235 9.831 1.00 89.50 101 TYR A CA 1
ATOM 803 C C . TYR A 1 101 ? 1.086 10.709 10.656 1.00 89.50 101 TYR A C 1
ATOM 805 O O . TYR A 1 101 ? 2.003 11.323 10.103 1.00 89.50 101 TYR A O 1
ATOM 813 N N . GLU A 1 102 ? 1.131 10.406 11.954 1.00 90.56 102 GLU A N 1
ATOM 814 C CA . GLU A 1 102 ? 2.319 10.648 12.779 1.00 90.56 102 GLU A CA 1
ATOM 815 C C . GLU A 1 102 ? 3.508 9.788 12.326 1.00 90.56 102 GLU A C 1
ATOM 817 O O . GLU A 1 102 ? 4.632 10.293 12.230 1.00 90.56 102 GLU A O 1
ATOM 822 N N . ALA A 1 103 ? 3.270 8.533 11.932 1.00 90.44 103 ALA A N 1
ATOM 823 C CA . ALA A 1 103 ? 4.292 7.689 11.319 1.00 90.44 103 ALA A CA 1
ATOM 824 C C . ALA A 1 103 ? 4.814 8.313 10.011 1.00 90.44 103 ALA A C 1
ATOM 826 O O . ALA A 1 103 ? 6.023 8.507 9.864 1.00 90.44 103 ALA A O 1
ATOM 827 N N . MET A 1 104 ? 3.926 8.753 9.108 1.00 87.69 104 MET A N 1
ATOM 828 C CA . MET A 1 104 ? 4.306 9.459 7.870 1.00 87.69 104 MET A CA 1
ATOM 829 C C . MET A 1 104 ? 5.159 10.711 8.130 1.00 87.69 104 MET A C 1
ATOM 831 O O . MET A 1 104 ? 6.147 10.945 7.422 1.00 87.69 104 MET A O 1
ATOM 835 N N . LYS A 1 105 ? 4.829 11.506 9.156 1.00 86.25 105 LYS A N 1
ATOM 836 C CA . LYS A 1 105 ? 5.643 12.664 9.566 1.00 86.25 105 LYS A CA 1
ATOM 837 C C . LYS A 1 105 ? 7.025 12.234 10.057 1.00 86.25 105 LYS A C 1
ATOM 839 O O . LYS A 1 105 ? 8.026 12.824 9.644 1.00 86.25 105 LYS A O 1
ATOM 844 N N . LYS A 1 106 ? 7.096 11.199 10.900 1.00 86.88 106 LYS A N 1
ATOM 845 C CA . LYS A 1 106 ? 8.349 10.671 11.465 1.00 86.88 106 LYS A CA 1
ATOM 846 C C . LYS A 1 106 ? 9.314 10.206 10.376 1.00 86.88 106 LYS A C 1
ATOM 848 O O . LYS A 1 106 ? 10.505 10.511 10.442 1.00 86.88 106 LYS A O 1
ATOM 853 N N . VAL A 1 107 ? 8.795 9.546 9.343 1.00 83.94 107 VAL A N 1
ATOM 854 C CA . VAL A 1 107 ? 9.583 9.079 8.189 1.00 83.94 107 VAL A 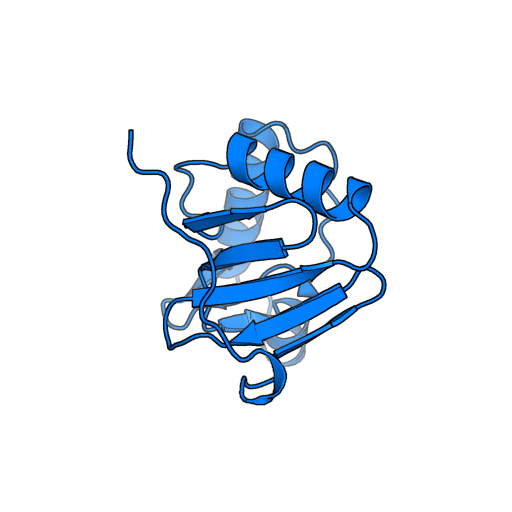CA 1
ATOM 855 C C . VAL A 1 107 ? 9.745 10.145 7.091 1.00 83.94 107 VAL A C 1
ATOM 857 O O . VAL A 1 107 ? 10.244 9.862 6.005 1.00 83.94 107 VAL A O 1
ATOM 860 N N . LYS A 1 108 ? 9.387 11.407 7.385 1.00 79.06 108 LYS A N 1
ATOM 861 C CA . LYS A 1 108 ? 9.571 12.596 6.531 1.00 79.06 108 LYS A CA 1
ATOM 862 C C . LYS A 1 108 ? 8.946 12.470 5.139 1.00 79.06 108 LYS A C 1
ATOM 864 O O . LYS A 1 108 ? 9.473 13.016 4.162 1.00 79.06 108 LYS A O 1
ATOM 869 N N . PHE A 1 109 ? 7.804 11.791 5.033 1.00 76.00 109 PHE A N 1
ATOM 870 C CA . PHE A 1 109 ? 7.042 11.788 3.788 1.00 76.00 109 PHE A CA 1
ATOM 871 C C . PHE A 1 109 ? 6.627 13.217 3.437 1.00 76.00 109 PHE A C 1
ATOM 873 O O . PHE A 1 109 ? 5.986 13.912 4.218 1.00 76.00 109 PHE A O 1
ATOM 880 N N . LYS A 1 110 ? 6.985 13.659 2.228 1.00 66.62 110 LYS A N 1
ATOM 881 C CA . LYS A 1 110 ? 6.600 14.989 1.727 1.00 66.62 110 LYS A CA 1
ATOM 882 C C . LYS A 1 110 ? 5.113 15.077 1.392 1.00 66.62 110 LYS A C 1
ATOM 884 O O . LYS A 1 110 ? 4.564 16.171 1.336 1.00 66.62 110 LYS A O 1
ATOM 889 N N . ARG A 1 111 ? 4.491 13.927 1.125 1.00 66.12 111 ARG A N 1
ATOM 890 C CA . ARG A 1 111 ? 3.106 13.812 0.691 1.00 66.12 111 ARG A CA 1
ATOM 891 C C . ARG A 1 111 ? 2.270 13.219 1.821 1.00 66.12 111 ARG A C 1
ATOM 893 O O . ARG A 1 111 ? 2.267 12.008 2.001 1.00 66.12 111 ARG A O 1
ATOM 900 N N . LEU A 1 112 ? 1.626 14.088 2.597 1.00 66.56 112 LEU A N 1
ATOM 901 C CA . LEU A 1 112 ? 0.728 13.694 3.689 1.00 66.56 112 LEU A CA 1
ATOM 902 C C . LEU A 1 112 ? -0.736 13.599 3.220 1.00 66.56 112 LEU A C 1
ATOM 904 O O . LEU A 1 112 ? -1.562 13.029 3.913 1.00 66.56 112 LEU A O 1
ATOM 908 N N . ASP A 1 113 ? -1.076 14.086 2.025 1.00 63.47 113 ASP A N 1
ATOM 909 C CA . ASP A 1 113 ? -2.395 13.946 1.386 1.00 63.47 113 ASP A CA 1
ATOM 910 C C . ASP A 1 113 ? -2.586 12.559 0.747 1.00 63.47 113 ASP A C 1
ATOM 912 O O . ASP A 1 113 ? -3.001 12.435 -0.408 1.00 63.47 113 ASP A O 1
ATOM 916 N N . SER A 1 114 ? -2.249 11.491 1.472 1.00 68.25 114 SER A N 1
ATOM 917 C CA . SER A 1 114 ? -2.502 10.132 0.995 1.00 68.25 114 SER A CA 1
ATOM 918 C C . SER A 1 114 ? -3.996 9.964 0.736 1.00 68.25 114 SER A C 1
ATOM 920 O O . SER A 1 114 ? -4.820 10.132 1.632 1.00 68.25 114 SER A O 1
ATOM 922 N N . ALA A 1 115 ? -4.354 9.657 -0.511 1.00 75.94 115 ALA A N 1
ATOM 923 C CA . ALA A 1 115 ? -5.735 9.345 -0.838 1.00 75.94 115 ALA A CA 1
ATOM 924 C C . ALA A 1 115 ? -6.170 8.101 -0.052 1.00 75.94 115 ALA A C 1
ATOM 926 O O . ALA A 1 115 ? -5.396 7.155 0.073 1.00 75.94 115 ALA A O 1
ATOM 927 N N . LEU A 1 116 ? -7.401 8.090 0.462 1.00 81.12 116 LEU A N 1
ATOM 928 C CA . LEU A 1 116 ? -7.879 7.038 1.370 1.00 81.12 116 LEU A CA 1
ATOM 929 C C . LEU A 1 116 ? -7.808 5.623 0.764 1.00 81.12 116 LEU A C 1
ATOM 931 O O . LEU A 1 116 ? -7.596 4.667 1.498 1.00 81.12 116 LEU A O 1
ATOM 935 N N . PHE A 1 117 ? -7.882 5.490 -0.565 1.00 81.12 117 PHE A N 1
ATOM 936 C CA . PHE A 1 117 ? -7.708 4.211 -1.271 1.00 81.12 117 PHE A CA 1
ATOM 937 C C . PHE A 1 117 ? -6.260 3.676 -1.266 1.00 81.12 117 PHE A C 1
ATOM 939 O O . PHE A 1 117 ? -5.990 2.582 -1.754 1.00 81.12 117 PHE A O 1
ATOM 946 N N . HIS A 1 118 ? -5.298 4.446 -0.753 1.00 85.56 118 HIS A N 1
ATOM 947 C CA . HIS A 1 118 ? -3.935 3.980 -0.495 1.00 85.56 118 HIS A CA 1
ATOM 948 C C . HIS A 1 118 ? -3.747 3.411 0.915 1.00 85.56 118 HIS A C 1
ATOM 950 O O . HIS A 1 118 ? -2.677 2.871 1.178 1.00 85.56 118 HIS A O 1
ATOM 956 N N . ILE A 1 119 ? -4.753 3.529 1.788 1.00 91.69 119 ILE A N 1
ATOM 957 C CA . ILE A 1 119 ? -4.734 3.036 3.167 1.00 91.69 119 ILE A CA 1
ATOM 958 C C . ILE A 1 119 ? -5.647 1.815 3.251 1.00 91.69 119 ILE A C 1
ATOM 960 O O . ILE A 1 119 ? -6.773 1.841 2.750 1.00 91.69 119 ILE A O 1
ATOM 964 N N . PHE A 1 120 ? -5.189 0.760 3.911 1.00 94.12 120 PHE A N 1
ATOM 965 C CA . PHE A 1 120 ? -5.920 -0.489 4.075 1.00 94.12 120 PHE A CA 1
ATOM 966 C C . PHE A 1 120 ? -6.245 -0.746 5.543 1.00 94.12 120 PHE A C 1
ATOM 968 O O . PHE A 1 120 ? -5.382 -0.652 6.413 1.00 94.12 120 PHE A O 1
ATOM 975 N N . VAL A 1 121 ? -7.490 -1.139 5.805 1.00 95.44 121 VAL A N 1
ATOM 976 C CA . VAL A 1 121 ? -7.922 -1.742 7.068 1.00 95.44 121 VAL A CA 1
ATOM 977 C C . VAL A 1 121 ? -7.680 -3.246 6.975 1.00 95.44 121 VAL A C 1
ATOM 979 O O . VAL A 1 121 ? -8.324 -3.925 6.169 1.00 95.44 121 VAL A O 1
ATOM 982 N N . THR A 1 122 ? -6.739 -3.771 7.760 1.00 94.00 122 THR A N 1
ATOM 983 C CA . THR A 1 122 ? -6.422 -5.209 7.769 1.00 94.00 122 THR A CA 1
ATOM 984 C C . THR A 1 122 ? -7.480 -6.016 8.521 1.00 94.00 122 THR A C 1
ATOM 986 O O . THR A 1 122 ? -8.307 -5.464 9.253 1.00 94.00 122 THR A O 1
ATOM 989 N N . THR A 1 123 ? -7.444 -7.340 8.377 1.00 88.62 123 THR A N 1
ATOM 990 C CA . THR A 1 123 ? -8.313 -8.274 9.114 1.00 88.62 123 THR A CA 1
ATOM 991 C C . THR A 1 123 ? -8.147 -8.190 10.632 1.00 88.62 123 THR A C 1
ATOM 993 O O . THR A 1 123 ? -9.097 -8.423 11.371 1.00 88.62 123 THR A O 1
ATOM 996 N N . GLU A 1 124 ? -6.972 -7.778 11.103 1.00 88.62 124 GLU A N 1
ATOM 997 C CA . GLU A 1 124 ? -6.654 -7.535 12.517 1.00 88.62 124 GLU A CA 1
ATOM 998 C C . GLU A 1 124 ? -7.053 -6.116 12.963 1.00 88.62 124 GLU A C 1
ATOM 1000 O O . GLU A 1 124 ? -6.777 -5.702 14.089 1.00 88.62 124 GLU A O 1
ATOM 1005 N N . GLY A 1 125 ? -7.671 -5.334 12.072 1.00 86.81 125 GLY A N 1
ATOM 1006 C CA . GLY A 1 125 ? -8.106 -3.968 12.329 1.00 86.81 125 GLY A CA 1
ATOM 1007 C C . GLY A 1 125 ? -6.969 -2.946 12.389 1.00 86.81 125 GLY A C 1
ATOM 1008 O O . GLY A 1 125 ? -7.176 -1.871 12.957 1.00 86.81 125 GLY A O 1
ATOM 1009 N N . LYS A 1 126 ? -5.781 -3.248 11.850 1.00 93.12 126 LYS A N 1
ATOM 1010 C CA . LYS A 1 126 ? -4.680 -2.276 11.711 1.00 93.12 126 LYS A CA 1
ATOM 1011 C C . LYS A 1 126 ? -4.883 -1.395 10.474 1.00 93.12 126 LYS A C 1
ATOM 1013 O O . LYS A 1 126 ? -5.569 -1.809 9.542 1.00 93.12 126 LYS A O 1
ATOM 1018 N N . LEU A 1 127 ? -4.275 -0.205 10.462 1.00 93.81 127 LEU A N 1
ATOM 1019 C CA . LEU A 1 127 ? -4.162 0.629 9.259 1.00 93.81 127 LEU A CA 1
ATOM 1020 C C . LEU A 1 127 ? -2.752 0.533 8.689 1.00 93.81 127 LEU A C 1
ATOM 1022 O O . LEU A 1 127 ? -1.786 0.719 9.433 1.00 93.81 127 LEU A O 1
ATOM 1026 N N . ARG A 1 128 ? -2.656 0.223 7.396 1.00 91.94 128 ARG A N 1
ATOM 1027 C CA . ARG A 1 128 ? -1.398 0.030 6.663 1.00 91.94 128 ARG A CA 1
ATOM 1028 C C . ARG A 1 128 ? -1.454 0.599 5.249 1.00 91.94 128 ARG A C 1
ATOM 1030 O O . ARG A 1 128 ? -2.579 0.914 4.800 1.00 91.94 128 ARG A O 1
#

Nearest PDB structures (foldseek):
  4q5e-assembly1_A  TM=7.530E-01  e=1.717E-04  Shigella sonnei Ss046
  6ch4-assembly3_C  TM=5.201E-01  e=2.095E-03  Staphylococcus aureus
  5iqe-assembly3_C  TM=5.280E-01  e=3.456E-03  Staphylococcus aureus
  5iqc-assembly2_B  TM=4.920E-01  e=2.528E-03  Staphylococcus aureus
  6cav-assembly3_C  TM=4.760E-01  e=1.207E-02  Staphylococcus aureus

Radius of gyration: 15.34 Å; Cα contacts (8 Å, |Δi|>4): 176; chains: 1; bounding box: 46×31×35 Å

Sequence (128 aa):
MIIINITGLEISKLELLGKGSQGRVYRIDSERCIKIFKKHSACYDETKAFFMALGDEHFPQLYSAGPNYIIRECINGIELDRYLSRNELTMSISEKIIGLYEAMKKVKFKRLDSALFHIFVTTEGKLR

=== Feature glossary ===
Legend for the data blocks above and below:

— What the protein is —

The amino-acid sequence is the protein's primary structure: the linear order of residues from the N-terminus to the C-terminus, written in one-letter code. Everything else here — the 3D coordinates, the secondary structure, the domain annotations — is ultimately a consequence of this string.

Functional annotations link the protein to curated databases. InterPro entries identify conserved domains and families by matching the sequence against member-database signatures (Pfam, PROSITE, CDD, …). Gene Ontology (GO) terms describe molecular function, biological process, and cellular component in a controlled vocabulary. CATH places the structure in a hierarchical fold classification (Class/Architecture/Topology/Homologous-superfamily). The organism is the source species.

— Where its atoms are —

Atomic coordinates in PDBx/mmCIF format — the same representation the Protein Data Bank distributes. Each line of the _atom_site loop places one backbone atom in Cartesian space (units: ångströms, origin: arbitrary).

The six renders are orthographic views along the three Cartesian axes in both directions. Representation (cartoon, sticks, or surface) and color scheme (sequence-rainbow or by-chain) vary across proteins so the training set covers all the common visualization conventions.

— Local backbone conformation —

Eight-state secondary structure (DSSP): H is the canonical α-helix, G the tighter 3₁₀-helix, I the wider π-helix; E/B are β-structure, T and S are turns and bends, and '-' is everything else. DSSP derives these from the pattern of main-chain N–H···O=C hydrogen bonds, not from the sequence.

Three-state secondary structure (P-SEA) collapses the eight DSSP classes into helix (a), strand (b), and coil (c). P-SEA assigns these from Cα geometry alone — distances and angles — without requiring backbone oxygens, so it works on any Cα trace.

φ (phi) and ψ (psi) are the two rotatable backbone dihedrals per residue: φ is the C(i-1)–N–Cα–C torsion, ψ is the N–Cα–C–N(i+1) torsion, both in degrees on (−180°, 180°]. α-helical residues cluster near (−60°, −45°); β-strand residues near (−120°, +130°). A Ramachandran plot is simply a scatter of (φ, ψ) for every residue.

— Global shape and packing —

The geometric summary reports three shape descriptors. Rg (radius of gyration) measures how spread out the Cα atoms are about their centre of mass; compact globular proteins have small Rg, elongated or unfolded ones large. Cα contacts (<8 Å, |i−j|>4) count long-range residue pairs in spatial proximity — high for tightly packed folds, near zero for rods or random coil. The bounding-box extents give the protein's footprint along x, y, z in Å.

SASA measures how much of the protein is reachable by solvent. It is computed by rolling a water-sized probe over the atomic surface and summing the exposed area (Å²). Per-residue SASA distinguishes core (buried, low SASA) from surface (exposed, high SASA) residues; total SASA is a whole-molecule size measure.

Plot images: a contact map (which residues are close in 3D, as an N×N binary image), a Ramachandran scatter (backbone torsion angles, revealing secondary-structure composition at a glance), and — for AlphaFold structures — a PAE heatmap (pairwise prediction confidence).

— Structural neighborhood —

A 3Di character summarizes, for each residue, the relative orientation of the Cα frame of its nearest spatial neighbor. Because it encodes fold topology rather than chemistry, 3Di alignments detect remote structural similarity that sequence alignment misses.

The Foldseek neighbor list gives the closest experimentally determined structures in the PDB, ranked by structural alignment. TM-score near 1 means near-identical fold; near 0.3 means only rough topology match. This is how one finds what a novel AlphaFold prediction most resembles in the solved-structure universe.

— Confidence and disorder —

For AlphaFold models, the B-factor field carries pLDDT — the model's own estimate of local accuracy on a 0–100 scale. Regions with pLDDT<50 should be treated as essentially unmodeled; they often correspond to intrinsically disordered segments.

Crystallographic B-factors measure how much each atom's electron density is smeared out, in Å². They rise in mobile loops and surface residues and fall in the buried interior. In AlphaFold models this column is repurposed to hold pLDDT instead.

Predicted Aligned Error (PAE) is an AlphaFold confidence matrix: entry (i, j) is the expected error in the position of residue j, in ångströms, when the prediction is superimposed on the true structure at residue i. Low PAE within a block of residues means that block is internally rigid and well-predicted; high PAE between two blocks means their relative placement is uncertain even if each block individually is confident.